Protein AF-A0A381S8G3-F1 (afdb_monomer_lite)

Sequence (50 aa):
MDFREILKLQFDEYESETERYLDGLSDEERRFMPFEKYNHIDFILWHASR

Foldseek 3Di:
DDPVVVVVVVVVVVVVVLCVVCPPDDPCQQQDDPDPVDGGNVVVVVVVVD

InterPro domains:
  IPR034660 DinB/YfiT-like putative metalloenzymes [G3DSA:1.20.120.450] (1-50)
  IPR034660 DinB/YfiT-like putative metalloenzymes [SSF109854] (1-48)

pLDDT: mean 94.26, std 4.1, range [73.94, 97.69]

Organism: NCBI:txid408172

Radius of gyration: 13.91 Å; chains: 1; bounding box: 35×28×24 Å

Structure (mmCIF, N/CA/C/O backbone):
data_AF-A0A381S8G3-F1
#
_entry.id   AF-A0A381S8G3-F1
#
loop_
_atom_site.group_PDB
_atom_site.id
_atom_site.type_symbol
_atom_site.label_atom_id
_atom_site.label_alt_id
_atom_site.label_comp_id
_atom_site.label_asym_id
_atom_site.label_entity_id
_atom_site.label_seq_id
_atom_site.pdbx_PDB_ins_code
_atom_site.Cartn_x
_atom_site.Cartn_y
_atom_site.Cartn_z
_atom_site.occupancy
_atom_site.B_iso_or_equiv
_atom_site.auth_seq_id
_atom_site.auth_comp_id
_atom_site.auth_asym_id
_atom_site.auth_atom_id
_atom_site.pdbx_PDB_model_num
ATOM 1 N N . MET A 1 1 ? -20.474 -19.256 6.400 1.00 73.94 1 MET A N 1
ATOM 2 C CA . MET A 1 1 ? -19.638 -18.362 5.599 1.00 73.94 1 MET A CA 1
ATOM 3 C C . MET A 1 1 ? -19.977 -18.585 4.137 1.00 73.94 1 MET A C 1
ATOM 5 O O . MET A 1 1 ? -19.741 -19.685 3.645 1.00 73.94 1 MET A O 1
ATOM 9 N N . ASP A 1 2 ? -20.645 -17.630 3.497 1.00 95.38 2 ASP A N 1
ATOM 10 C CA . ASP A 1 2 ? -20.950 -17.674 2.065 1.00 95.38 2 ASP A CA 1
ATOM 11 C C . ASP A 1 2 ? -19.755 -17.176 1.224 1.00 95.38 2 ASP A C 1
ATOM 13 O O . ASP A 1 2 ? -18.793 -16.607 1.743 1.00 95.38 2 ASP A O 1
ATOM 17 N N . PHE A 1 3 ? -19.787 -17.401 -0.092 1.00 96.50 3 PHE A N 1
ATOM 18 C CA . PHE A 1 3 ? -18.702 -16.966 -0.982 1.00 96.50 3 PHE A CA 1
ATOM 19 C C . PHE A 1 3 ? -18.493 -15.445 -0.995 1.00 96.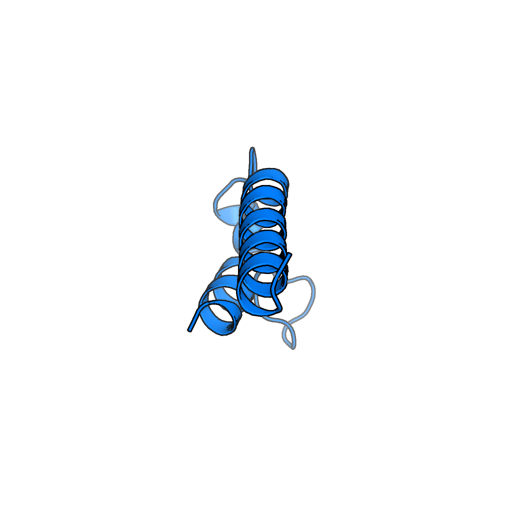50 3 PHE A C 1
ATOM 21 O O . PHE A 1 3 ? -17.378 -14.990 -1.230 1.00 96.50 3 PHE A O 1
ATOM 28 N N . ARG A 1 4 ? -19.535 -14.647 -0.742 1.00 97.19 4 ARG A N 1
ATOM 29 C CA . ARG A 1 4 ? -19.413 -13.185 -0.675 1.00 97.19 4 ARG A CA 1
ATOM 30 C C . ARG A 1 4 ? -18.682 -12.761 0.591 1.00 97.19 4 ARG A C 1
ATOM 32 O O . ARG A 1 4 ? -17.916 -11.809 0.539 1.00 97.19 4 ARG A O 1
ATOM 39 N N . GLU A 1 5 ? -18.907 -13.450 1.704 1.00 97.69 5 GLU A N 1
ATOM 40 C CA . GLU A 1 5 ? -18.186 -13.226 2.958 1.00 97.69 5 GLU A CA 1
ATOM 41 C C . GLU A 1 5 ? -16.695 -13.546 2.797 1.00 97.69 5 GLU A C 1
ATOM 43 O O . GLU A 1 5 ? -15.867 -12.756 3.233 1.00 97.69 5 GLU A O 1
ATOM 48 N N . ILE A 1 6 ? -16.346 -14.624 2.086 1.00 97.38 6 ILE A N 1
ATOM 49 C CA . ILE A 1 6 ? -14.941 -14.943 1.767 1.00 97.38 6 ILE A CA 1
ATOM 50 C C . ILE A 1 6 ? -14.308 -13.846 0.902 1.00 97.38 6 ILE A C 1
ATOM 52 O O . ILE A 1 6 ? -13.197 -13.408 1.184 1.00 97.38 6 ILE A O 1
ATOM 56 N N . LEU A 1 7 ? -15.013 -13.376 -0.132 1.00 96.81 7 LEU A N 1
ATOM 57 C CA . LEU A 1 7 ? -14.501 -12.305 -0.991 1.00 96.81 7 LEU A CA 1
ATOM 58 C C . LEU A 1 7 ? -14.290 -11.001 -0.216 1.00 96.81 7 LEU A C 1
ATOM 60 O O . LEU A 1 7 ? -13.283 -10.339 -0.426 1.00 96.81 7 LEU A O 1
ATOM 64 N N . LYS A 1 8 ? -15.204 -10.649 0.695 1.00 96.69 8 LYS A N 1
ATOM 65 C CA . LYS A 1 8 ? -15.039 -9.479 1.569 1.00 96.69 8 LYS A CA 1
ATOM 66 C C . LYS A 1 8 ? -13.793 -9.600 2.438 1.00 96.69 8 LYS A C 1
ATOM 68 O O . LYS A 1 8 ? -12.981 -8.691 2.411 1.00 96.69 8 LYS A O 1
ATOM 73 N N . LEU A 1 9 ? -13.602 -10.743 3.102 1.00 97.44 9 LEU A N 1
ATOM 74 C CA . LEU A 1 9 ? -12.402 -10.989 3.909 1.00 97.44 9 LEU A CA 1
ATOM 75 C C . LEU A 1 9 ? -11.118 -10.826 3.088 1.00 97.44 9 LEU A C 1
ATOM 77 O O . LEU A 1 9 ? -10.171 -10.209 3.554 1.00 97.44 9 LEU A O 1
ATOM 81 N N . GLN A 1 10 ? -11.102 -11.319 1.848 1.00 95.88 10 GLN A N 1
ATOM 82 C CA . GLN A 1 10 ? -9.947 -11.155 0.967 1.00 95.88 10 GLN A CA 1
ATOM 83 C C . GLN A 1 10 ? -9.678 -9.681 0.616 1.00 95.88 10 GLN A C 1
ATOM 85 O O . GLN A 1 10 ? -8.518 -9.277 0.549 1.00 95.88 10 GLN A O 1
ATOM 90 N N . PHE A 1 11 ? -10.721 -8.883 0.368 1.00 94.94 11 PHE A N 1
ATOM 91 C CA . PHE A 1 11 ? -10.557 -7.448 0.115 1.00 94.94 11 PHE A CA 1
ATOM 92 C C . PHE A 1 11 ? -10.084 -6.703 1.365 1.00 94.94 11 PHE A C 1
ATOM 94 O O . PHE A 1 11 ? -9.165 -5.897 1.253 1.00 94.94 11 PHE A O 1
ATOM 101 N N . ASP A 1 12 ? -10.643 -7.026 2.531 1.00 96.69 12 ASP A N 1
ATOM 102 C CA . ASP A 1 12 ? -10.254 -6.432 3.813 1.00 96.69 12 ASP A CA 1
ATOM 103 C C . ASP A 1 12 ? -8.776 -6.737 4.136 1.00 96.69 12 ASP A C 1
ATOM 105 O O . ASP A 1 12 ? -8.019 -5.851 4.534 1.00 96.69 12 ASP A O 1
ATOM 109 N N . GLU A 1 13 ? -8.331 -7.980 3.913 1.00 96.75 13 GLU A N 1
ATOM 110 C CA . GLU A 1 13 ? -6.926 -8.380 4.076 1.00 96.75 13 GLU A CA 1
ATOM 111 C C . GLU A 1 13 ? -6.008 -7.652 3.086 1.00 96.75 13 GLU A C 1
ATOM 113 O O . GLU A 1 13 ? -4.947 -7.159 3.470 1.00 96.75 13 GLU A O 1
ATOM 118 N N . TYR A 1 14 ? -6.412 -7.555 1.816 1.00 94.44 14 TYR A N 1
ATOM 119 C CA . TYR A 1 14 ? -5.633 -6.854 0.797 1.00 94.44 14 TYR A CA 1
ATOM 120 C C . TYR A 1 14 ? -5.476 -5.362 1.118 1.00 94.44 14 TYR A C 1
ATOM 122 O O . TYR A 1 14 ? -4.375 -4.820 0.988 1.00 94.44 14 TYR A O 1
ATOM 130 N N . GLU A 1 15 ? -6.555 -4.703 1.544 1.00 94.88 15 GLU A N 1
ATOM 131 C CA . GLU A 1 15 ? -6.546 -3.296 1.946 1.00 94.88 15 GLU A CA 1
ATOM 132 C C . GLU A 1 15 ? -5.642 -3.085 3.166 1.00 94.88 15 GLU A C 1
ATOM 134 O O . GLU A 1 15 ? -4.692 -2.304 3.090 1.00 94.88 15 GLU A O 1
ATOM 139 N N . SER A 1 16 ? -5.850 -3.855 4.241 1.00 97.06 16 SER A N 1
ATOM 140 C CA . SER A 1 16 ? -5.075 -3.722 5.480 1.00 97.06 16 SER A CA 1
ATOM 141 C C . SER A 1 16 ? -3.576 -3.955 5.274 1.00 97.06 16 SER A C 1
ATOM 143 O O . SER A 1 16 ? -2.750 -3.215 5.815 1.00 97.06 16 SER A O 1
ATOM 145 N N . GLU A 1 17 ? -3.200 -4.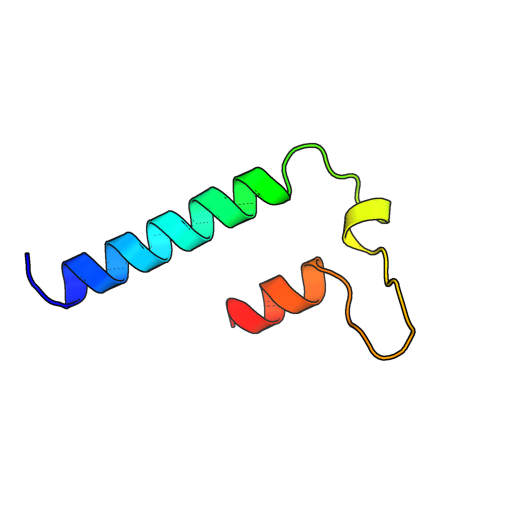963 4.486 1.00 96.06 17 GLU A N 1
ATOM 146 C CA . GLU A 1 17 ? -1.791 -5.241 4.208 1.00 96.06 17 GLU A CA 1
ATOM 147 C C . GLU A 1 17 ? -1.172 -4.180 3.297 1.00 96.06 17 GLU A C 1
ATOM 149 O O . GLU A 1 17 ? -0.028 -3.778 3.515 1.00 96.06 17 GLU A O 1
ATOM 154 N N . THR A 1 18 ? -1.927 -3.671 2.320 1.00 94.69 18 THR A N 1
ATOM 155 C CA . THR A 1 18 ? -1.473 -2.558 1.475 1.00 94.69 18 THR A CA 1
ATOM 156 C C . THR A 1 18 ? -1.184 -1.320 2.317 1.00 94.69 18 THR A C 1
ATOM 158 O O . THR A 1 18 ? -0.107 -0.740 2.186 1.00 94.69 18 THR A O 1
ATOM 161 N N . GLU A 1 19 ? -2.096 -0.936 3.212 1.00 95.12 19 GLU A N 1
ATOM 162 C CA . GLU A 1 19 ? -1.883 0.188 4.131 1.00 95.12 19 GLU A CA 1
ATOM 163 C C . GLU A 1 19 ? -0.636 -0.025 4.994 1.00 95.12 19 GLU A C 1
ATOM 165 O O . GLU A 1 19 ? 0.206 0.868 5.091 1.00 95.12 19 GLU A O 1
ATOM 170 N N . ARG A 1 20 ? -0.461 -1.234 5.543 1.00 96.94 20 ARG A N 1
ATOM 171 C CA . ARG A 1 20 ? 0.713 -1.592 6.350 1.00 96.94 20 ARG A CA 1
ATOM 172 C C . ARG A 1 20 ? 2.028 -1.477 5.577 1.00 96.94 20 ARG A C 1
ATOM 174 O O . ARG A 1 20 ? 3.025 -1.056 6.153 1.00 96.94 20 ARG A O 1
ATOM 181 N N . TYR A 1 21 ? 2.056 -1.863 4.301 1.00 93.56 21 TYR A N 1
ATOM 182 C CA . TYR A 1 21 ? 3.265 -1.763 3.475 1.00 93.56 21 TYR A CA 1
ATOM 183 C C . TYR A 1 21 ? 3.593 -0.334 3.042 1.00 93.56 21 TYR A C 1
ATOM 185 O O . TYR A 1 21 ? 4.752 -0.046 2.745 1.00 93.56 21 TYR A O 1
ATOM 193 N N . LEU A 1 22 ? 2.591 0.542 2.978 1.00 94.94 22 LEU A N 1
ATOM 194 C CA . LEU A 1 22 ? 2.786 1.954 2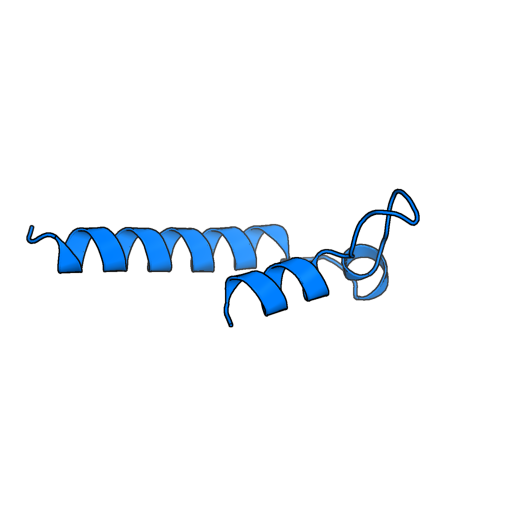.657 1.00 94.94 22 LEU A CA 1
ATOM 195 C C . LEU A 1 22 ? 3.096 2.808 3.887 1.00 94.94 22 LEU A C 1
ATOM 197 O O . LEU A 1 22 ? 3.614 3.915 3.730 1.00 94.94 22 LEU A O 1
ATOM 201 N N . ASP A 1 23 ? 2.770 2.323 5.086 1.00 97.44 23 ASP A N 1
ATOM 202 C CA . ASP A 1 23 ? 2.997 3.054 6.326 1.00 97.44 23 ASP A CA 1
ATOM 203 C C . ASP A 1 23 ? 4.481 3.403 6.510 1.00 97.44 23 ASP A C 1
ATOM 205 O O . ASP A 1 23 ? 5.379 2.574 6.354 1.00 97.44 23 ASP A O 1
ATOM 209 N N . GLY A 1 24 ? 4.739 4.672 6.818 1.00 97.31 24 GLY A N 1
ATOM 210 C CA . GLY A 1 24 ? 6.087 5.210 6.987 1.00 97.31 24 GLY A CA 1
ATOM 211 C C . GLY A 1 24 ? 6.877 5.480 5.700 1.00 97.31 24 GLY A C 1
ATOM 212 O O . GLY A 1 24 ? 7.953 6.068 5.803 1.00 97.31 24 GLY A O 1
ATOM 213 N N . LEU A 1 25 ? 6.372 5.125 4.510 1.00 97.00 25 LEU A N 1
ATOM 214 C CA . LEU A 1 25 ? 7.040 5.468 3.251 1.00 97.00 25 LEU A CA 1
ATOM 215 C C . LEU A 1 25 ? 6.818 6.936 2.876 1.00 97.00 25 LEU A C 1
ATOM 217 O O . LEU A 1 25 ? 5.698 7.452 2.900 1.00 97.00 25 LEU A O 1
ATOM 221 N N . SER A 1 26 ? 7.891 7.591 2.443 1.00 97.44 26 SER A N 1
ATOM 222 C CA . SER A 1 26 ? 7.822 8.912 1.821 1.00 97.44 26 SER A CA 1
ATOM 223 C C . SER A 1 26 ? 7.264 8.849 0.394 1.00 97.44 26 SER A C 1
ATOM 225 O O . SER A 1 26 ? 7.278 7.811 -0.272 1.00 97.44 26 SER A O 1
ATOM 227 N N . ASP A 1 27 ? 6.829 9.999 -0.125 1.00 95.62 27 ASP A N 1
ATOM 228 C CA . ASP A 1 27 ? 6.385 10.124 -1.519 1.00 95.62 27 ASP A CA 1
ATOM 229 C C . ASP A 1 27 ? 7.479 9.733 -2.527 1.00 95.62 27 ASP A C 1
ATOM 231 O O . ASP A 1 27 ? 7.171 9.221 -3.604 1.00 95.62 27 ASP A O 1
ATOM 235 N N . GLU A 1 28 ? 8.754 9.963 -2.198 1.00 96.56 28 GLU A N 1
ATOM 236 C CA . GLU A 1 28 ? 9.887 9.586 -3.048 1.00 96.56 28 GLU A CA 1
ATOM 237 C C . GLU A 1 28 ? 10.051 8.064 -3.103 1.00 96.56 28 GLU A C 1
ATOM 239 O O . GLU A 1 28 ? 10.139 7.492 -4.190 1.00 96.56 28 GLU A O 1
ATOM 244 N N . GLU A 1 29 ? 10.002 7.392 -1.951 1.00 96.50 29 GLU A N 1
ATOM 245 C CA . GLU A 1 29 ? 10.083 5.929 -1.865 1.00 96.50 29 GLU A CA 1
ATOM 246 C C . GLU A 1 29 ? 8.901 5.258 -2.572 1.00 96.50 29 GLU A C 1
ATOM 248 O O . GLU A 1 29 ? 9.081 4.285 -3.305 1.00 96.50 29 GLU A O 1
ATOM 253 N N . ARG A 1 30 ? 7.694 5.823 -2.447 1.00 95.31 30 ARG A N 1
ATOM 254 C CA . ARG A 1 30 ? 6.492 5.339 -3.151 1.00 95.31 30 ARG A CA 1
ATOM 255 C C . ARG A 1 30 ? 6.539 5.549 -4.666 1.00 95.31 30 ARG A C 1
ATOM 257 O O . ARG A 1 30 ? 5.838 4.866 -5.419 1.00 95.31 30 ARG A O 1
ATOM 264 N N . ARG A 1 31 ? 7.358 6.491 -5.131 1.00 94.75 31 ARG A N 1
ATOM 265 C CA . ARG A 1 31 ? 7.558 6.794 -6.558 1.00 94.75 31 ARG A CA 1
ATOM 266 C C . ARG A 1 31 ? 8.846 6.203 -7.114 1.00 94.75 31 ARG A C 1
ATOM 268 O O . ARG A 1 31 ? 9.118 6.362 -8.305 1.00 94.75 31 ARG A O 1
ATOM 275 N N . PHE A 1 32 ? 9.608 5.489 -6.290 1.00 95.06 32 PHE A N 1
ATOM 276 C CA . PHE A 1 32 ? 10.814 4.811 -6.721 1.00 95.06 32 PHE A CA 1
ATOM 277 C C . PHE A 1 32 ? 10.487 3.746 -7.774 1.00 95.06 32 PHE A C 1
ATOM 279 O O . PHE A 1 32 ? 9.592 2.914 -7.606 1.00 95.06 32 PHE A O 1
ATOM 286 N N . MET A 1 33 ? 11.242 3.764 -8.872 1.00 95.88 33 MET A N 1
ATOM 287 C CA . MET A 1 33 ? 11.158 2.773 -9.940 1.00 95.88 33 MET A CA 1
ATOM 288 C C . MET A 1 33 ? 12.525 2.105 -10.090 1.00 95.88 33 MET A C 1
ATOM 290 O O . MET A 1 33 ? 13.471 2.765 -10.521 1.00 95.88 33 MET A O 1
ATOM 294 N N . PRO A 1 34 ? 12.660 0.806 -9.767 1.00 86.88 34 PRO A N 1
ATOM 295 C CA . PRO A 1 34 ? 13.960 0.139 -9.810 1.00 86.88 34 PRO A CA 1
ATOM 296 C C . PRO A 1 34 ? 14.498 -0.023 -11.239 1.00 86.88 34 PRO A C 1
ATOM 298 O O . PRO A 1 34 ? 15.708 -0.094 -11.431 1.00 86.88 34 PRO A O 1
ATOM 301 N N . PHE A 1 35 ? 13.616 -0.081 -12.246 1.00 93.81 35 PHE A N 1
ATOM 302 C CA . PHE A 1 35 ? 13.986 -0.107 -13.664 1.00 93.81 35 PHE A CA 1
ATOM 303 C C . PHE A 1 35 ? 12.909 0.586 -14.510 1.00 93.81 35 PHE A C 1
ATOM 305 O O . PHE A 1 35 ? 11.733 0.506 -14.168 1.00 93.81 35 PHE A O 1
ATOM 312 N N . GLU A 1 36 ? 13.286 1.164 -15.656 1.00 90.62 36 GLU A N 1
ATOM 313 C CA . GLU A 1 36 ? 12.383 1.934 -16.542 1.00 90.62 36 GLU A CA 1
ATOM 314 C C . GLU A 1 36 ? 11.145 1.165 -17.030 1.00 90.62 36 GLU A C 1
ATOM 316 O O . GLU A 1 36 ? 10.127 1.763 -17.360 1.00 90.62 36 GLU A O 1
ATOM 321 N N . LYS A 1 37 ? 11.216 -0.169 -17.087 1.00 94.31 37 LYS A N 1
ATOM 322 C CA . LYS A 1 37 ? 10.098 -1.021 -17.525 1.00 94.31 37 LYS A CA 1
ATOM 323 C C . LYS A 1 37 ? 9.038 -1.271 -16.446 1.00 94.31 37 LYS A C 1
ATOM 325 O O . LYS A 1 37 ? 8.030 -1.909 -16.745 1.00 94.31 37 LYS A O 1
ATOM 330 N N . TYR A 1 38 ? 9.287 -0.870 -15.201 1.00 91.88 38 TYR A N 1
ATOM 331 C CA . TYR A 1 38 ? 8.366 -1.075 -14.085 1.00 91.88 38 TYR A CA 1
ATOM 332 C C . TYR A 1 38 ? 7.706 0.238 -13.689 1.00 91.88 38 TYR A C 1
ATOM 334 O O . TYR A 1 38 ? 8.325 1.294 -13.749 1.00 91.88 38 TYR A O 1
ATOM 342 N N . ASN A 1 39 ? 6.460 0.149 -13.235 1.00 94.50 39 ASN A N 1
ATOM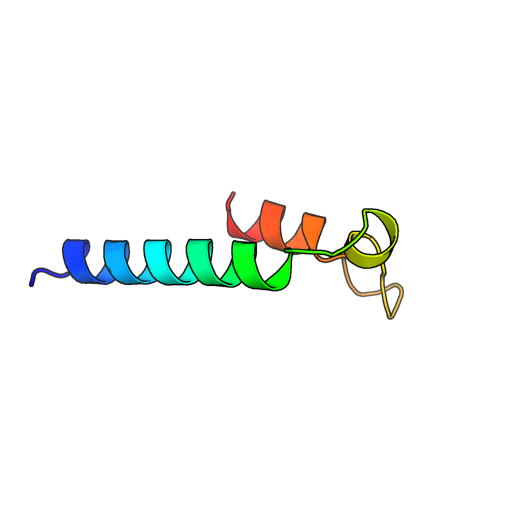 343 C CA . ASN A 1 39 ? 5.761 1.278 -12.641 1.00 94.50 39 ASN A CA 1
ATOM 344 C C . ASN A 1 39 ? 6.061 1.361 -11.140 1.00 94.50 39 ASN A C 1
ATOM 346 O O . ASN A 1 39 ? 6.330 0.344 -10.498 1.00 94.50 39 ASN A O 1
ATOM 350 N N . HIS A 1 40 ? 5.971 2.564 -10.582 1.00 95.06 40 HIS A N 1
ATOM 351 C CA . HIS A 1 40 ? 6.058 2.776 -9.140 1.00 95.06 40 HIS A CA 1
ATOM 352 C C . HIS A 1 40 ? 4.810 2.250 -8.408 1.00 95.06 40 HIS A C 1
ATOM 354 O O . HIS A 1 40 ? 3.752 2.052 -9.018 1.00 95.06 40 HIS A O 1
ATOM 360 N N . ILE A 1 41 ? 4.916 2.040 -7.090 1.00 93.69 41 ILE A N 1
ATOM 361 C CA . ILE A 1 41 ? 3.874 1.353 -6.310 1.00 93.69 41 ILE A CA 1
ATOM 362 C C . ILE A 1 41 ? 2.527 2.089 -6.342 1.00 93.69 41 ILE A C 1
ATOM 364 O O . ILE A 1 41 ? 1.502 1.438 -6.521 1.00 93.69 41 ILE A O 1
ATOM 368 N N . ASP A 1 42 ? 2.510 3.427 -6.317 1.00 94.06 42 ASP A N 1
ATOM 369 C CA . ASP A 1 42 ? 1.244 4.178 -6.411 1.00 94.06 42 ASP A CA 1
ATOM 370 C C . ASP A 1 42 ? 0.469 3.891 -7.707 1.00 94.06 42 ASP A C 1
ATOM 372 O O . ASP A 1 42 ? -0.758 3.803 -7.691 1.00 94.06 42 ASP A O 1
ATOM 376 N N . PHE A 1 43 ? 1.168 3.715 -8.834 1.00 94.56 43 PHE A N 1
ATOM 37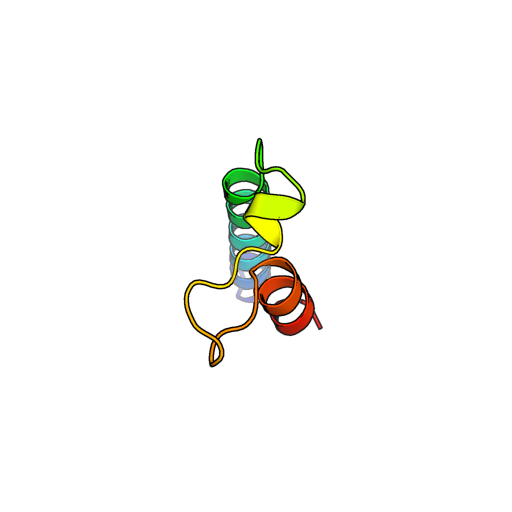7 C CA . PHE A 1 43 ? 0.517 3.369 -10.097 1.00 94.56 43 PHE A CA 1
ATOM 378 C C . PHE A 1 43 ? -0.034 1.943 -10.060 1.00 94.56 43 PHE A C 1
ATOM 380 O O . PHE A 1 43 ? -1.139 1.701 -10.541 1.00 94.56 43 PHE A O 1
ATOM 387 N N . ILE A 1 44 ? 0.725 1.001 -9.492 1.00 92.62 44 ILE A N 1
ATOM 388 C CA . ILE A 1 44 ? 0.308 -0.402 -9.378 1.00 92.62 44 ILE A CA 1
ATOM 389 C C . ILE A 1 44 ? -0.962 -0.505 -8.529 1.00 92.62 44 ILE A C 1
ATOM 391 O O . ILE A 1 44 ? -1.912 -1.168 -8.940 1.00 92.62 44 ILE A O 1
ATOM 395 N N . LEU A 1 45 ? -1.009 0.197 -7.394 1.00 93.25 45 LEU A N 1
ATOM 396 C CA . LEU A 1 45 ? -2.176 0.215 -6.513 1.00 93.25 45 LEU A CA 1
ATOM 397 C C . LEU A 1 45 ? -3.380 0.889 -7.166 1.00 93.25 45 LEU A C 1
ATOM 399 O O . LEU A 1 45 ? -4.474 0.333 -7.151 1.00 93.25 45 LEU A O 1
ATOM 403 N N . TRP A 1 46 ? -3.177 2.038 -7.817 1.00 94.00 46 TRP A N 1
ATOM 404 C CA . TRP A 1 46 ? -4.237 2.677 -8.594 1.00 94.00 46 TRP A CA 1
ATOM 405 C C . TRP A 1 46 ? -4.793 1.755 -9.687 1.00 94.00 46 TRP A C 1
ATOM 407 O O . TRP A 1 46 ? -6.002 1.717 -9.895 1.00 94.00 46 TRP A O 1
ATOM 417 N N . HIS A 1 47 ? -3.930 1.009 -10.381 1.00 94.00 47 HIS A N 1
ATOM 418 C CA . HIS A 1 47 ? -4.346 0.079 -11.427 1.00 94.00 47 HIS A CA 1
ATOM 419 C C . HIS A 1 47 ? -5.115 -1.125 -10.867 1.00 94.00 47 HIS A C 1
ATOM 421 O O . HIS A 1 47 ? -6.095 -1.540 -11.478 1.00 94.00 47 HIS A O 1
ATOM 427 N N . ALA A 1 48 ? -4.687 -1.665 -9.722 1.00 89.94 48 ALA A N 1
ATOM 428 C CA . ALA A 1 48 ? -5.314 -2.820 -9.080 1.00 89.94 48 ALA A CA 1
ATOM 429 C C . ALA A 1 48 ? -6.691 -2.502 -8.477 1.00 89.94 48 ALA A C 1
ATOM 431 O O . ALA A 1 48 ? -7.565 -3.365 -8.468 1.00 89.94 48 ALA A O 1
ATOM 432 N N . SER A 1 49 ? -6.886 -1.273 -7.993 1.00 87.19 49 SER A N 1
ATOM 433 C CA . SER A 1 49 ? -8.142 -0.829 -7.374 1.00 87.19 49 SER A CA 1
ATOM 434 C C . SER A 1 49 ? -9.166 -0.261 -8.368 1.00 87.19 49 SER A C 1
ATOM 436 O O . SER A 1 49 ? -10.237 0.175 -7.943 1.00 87.19 49 SER A O 1
ATOM 438 N N . ARG A 1 50 ? -8.834 -0.197 -9.664 1.00 82.75 50 ARG A N 1
ATOM 439 C CA . ARG A 1 50 ? -9.677 0.396 -10.713 1.00 82.75 50 ARG A CA 1
ATOM 440 C C . AR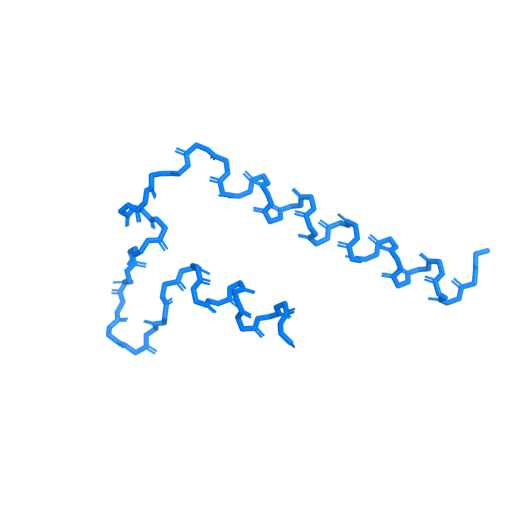G A 1 50 ? -10.623 -0.604 -11.373 1.00 82.75 50 ARG A C 1
ATOM 442 O O . ARG A 1 50 ? -10.230 -1.772 -11.561 1.00 82.75 50 ARG A O 1
#

Secondary structure (DSSP, 8-state):
--HHHHHHHHHHHHHHHHHHHHTT--HHHHH--SSTTS--HHHHHHHHT-